Protein AF-A0A6L6YJU2-F1 (afdb_monomer)

Radius of gyration: 18.27 Å; Cα contacts (8 Å, |Δi|>4): 124; chains: 1; bounding box: 40×25×60 Å

Sequence (120 aa):
MQRTSDKKIPISQTRAAVIARTSLYVISAVMMGKALAGLSEGDTAESLGNMGLALIFAGMCFRSSEFAILTYVTDGKKREEALKKLRDAEDQNRPWVGWMVRLGWVLTMFGVGAQLSTLI

Foldseek 3Di:
DPDPDPDPPPLCPDPVLVVLLVVLQVQLVVLQVVLVVCVVVVVNLSSLLSNLSSLLSNLVSVVSSLVSLVPPPPPPVVNVVVNVVVVVVCCVVPVVSVVSNVSSVVSNCSSVVVVVVVVD

Organism: NCBI:txid2565572

Nearest PDB structures (foldseek):
  7kl9-assembly1_E  TM=3.041E-01  e=6.551E-01  Homo sapiens

Mean predicted aligned error: 10.68 Å

Secondary structure (DSSP, 8-state):
----------GGG-HHHHHHHHHHHHHHHHHHHHHHHHHHHT-HHHHHHHHHHHHHHHHHHHTHHHHHHHHH---HHHHHHHHHHHHHHHHHH-HHHHHHHHHHHHHHHHHHHHHHHTT-

Structure (mmCIF, N/CA/C/O backbone):
data_AF-A0A6L6YJU2-F1
#
_entry.id   AF-A0A6L6YJU2-F1
#
loop_
_atom_site.group_PDB
_atom_site.id
_atom_site.type_symbol
_atom_site.label_atom_id
_atom_site.label_alt_id
_atom_site.label_comp_id
_atom_site.label_asym_id
_atom_site.label_entity_id
_atom_site.label_seq_id
_atom_site.pdbx_PDB_ins_code
_atom_site.Cartn_x
_atom_site.Cartn_y
_atom_site.Cartn_z
_atom_site.occupancy
_atom_site.B_iso_or_equiv
_atom_site.auth_seq_id
_atom_site.auth_comp_id
_atom_site.auth_asym_id
_atom_site.auth_atom_id
_atom_site.pdbx_PDB_model_num
ATOM 1 N N . MET A 1 1 ? -9.499 11.576 40.119 1.00 32.59 1 MET A N 1
ATOM 2 C CA . MET A 1 1 ? -10.137 12.275 38.978 1.00 32.59 1 MET A CA 1
ATOM 3 C C . MET A 1 1 ? -10.247 11.319 37.793 1.00 32.59 1 MET A C 1
ATOM 5 O O . MET A 1 1 ? -9.363 11.284 36.949 1.00 32.59 1 MET A O 1
ATOM 9 N N . GLN A 1 2 ? -11.305 10.508 37.737 1.00 38.50 2 GLN A N 1
ATOM 10 C CA . GLN A 1 2 ? -11.646 9.730 36.542 1.00 38.50 2 GLN A CA 1
ATOM 11 C C . GLN A 1 2 ? -12.603 10.585 35.707 1.00 38.50 2 GLN A C 1
ATOM 13 O O . GLN A 1 2 ? -13.752 10.784 36.090 1.00 38.50 2 GLN A O 1
ATOM 18 N N . ARG A 1 3 ? -12.104 11.178 34.615 1.00 34.78 3 ARG A N 1
ATOM 19 C CA . ARG A 1 3 ? -12.938 11.943 33.679 1.00 34.78 3 ARG A CA 1
ATOM 20 C C . ARG A 1 3 ? -13.859 10.980 32.934 1.00 34.78 3 ARG A C 1
ATOM 22 O O . ARG A 1 3 ? -13.476 10.394 31.928 1.00 34.78 3 ARG A O 1
ATOM 29 N N . THR A 1 4 ? -15.093 10.891 33.403 1.00 52.19 4 THR A N 1
ATOM 30 C CA . THR A 1 4 ? -16.259 10.641 32.560 1.00 52.19 4 THR A CA 1
ATOM 31 C C . THR A 1 4 ? -16.361 11.799 31.561 1.00 52.19 4 THR A C 1
ATOM 33 O O . THR A 1 4 ? -16.681 12.925 31.940 1.00 52.19 4 THR A O 1
ATOM 36 N N . SER A 1 5 ? -16.028 11.573 30.290 1.00 39.50 5 SER A N 1
ATOM 37 C CA . SER A 1 5 ? -16.366 12.513 29.217 1.00 39.50 5 SER A CA 1
ATOM 38 C C . SER A 1 5 ? -16.921 11.738 28.037 1.00 39.50 5 SER A C 1
ATOM 40 O O . SER A 1 5 ? -16.203 11.159 27.225 1.00 39.50 5 SER A O 1
ATOM 42 N N . ASP A 1 6 ? -18.245 11.739 28.016 1.00 39.03 6 ASP A N 1
ATOM 43 C CA . ASP A 1 6 ? -19.163 11.282 26.988 1.00 39.03 6 ASP A CA 1
ATOM 44 C C . ASP A 1 6 ? -19.011 12.124 25.704 1.00 39.03 6 ASP A C 1
ATOM 46 O O . ASP A 1 6 ? -19.864 12.918 25.312 1.00 39.03 6 ASP A O 1
ATOM 50 N N . LYS A 1 7 ? -17.855 12.012 25.048 1.00 37.25 7 LYS A N 1
ATOM 51 C CA . LYS A 1 7 ? -17.645 12.500 23.684 1.00 37.25 7 LYS A CA 1
ATOM 52 C C . LYS A 1 7 ? -17.117 11.339 22.860 1.00 37.25 7 LYS A C 1
ATOM 54 O O . LYS A 1 7 ? -15.915 11.093 22.809 1.00 37.25 7 LYS A O 1
ATOM 59 N N . LYS A 1 8 ? -18.033 10.633 22.190 1.00 44.44 8 LYS A N 1
ATOM 60 C CA . LYS A 1 8 ? -17.732 9.764 21.043 1.00 44.44 8 LYS A CA 1
ATOM 61 C C . LYS A 1 8 ? -17.163 10.634 19.920 1.00 44.44 8 LYS A C 1
ATOM 63 O O . LYS A 1 8 ? -17.871 10.996 18.987 1.00 44.44 8 LYS A O 1
ATOM 68 N N . ILE A 1 9 ? -15.903 11.042 20.040 1.00 41.16 9 ILE A N 1
ATOM 69 C CA . ILE A 1 9 ? -15.192 11.671 18.931 1.00 41.16 9 ILE A CA 1
ATOM 70 C C . ILE A 1 9 ? -15.074 10.569 17.877 1.00 41.16 9 ILE A C 1
ATOM 72 O O . ILE A 1 9 ? -14.535 9.505 18.198 1.00 41.16 9 ILE A O 1
ATOM 76 N N . PRO A 1 10 ? -15.624 10.749 16.663 1.00 46.16 10 PRO A N 1
ATOM 77 C CA . PRO A 1 10 ? -15.477 9.754 15.620 1.00 46.16 10 PRO A CA 1
ATOM 78 C C . PRO A 1 10 ? -13.983 9.503 15.437 1.00 46.16 10 PRO A C 1
ATOM 80 O O . PRO A 1 10 ? -13.201 10.419 15.205 1.00 46.16 10 PRO A O 1
ATOM 83 N N . ILE A 1 11 ? -13.597 8.243 15.601 1.00 50.19 11 ILE A N 1
ATOM 84 C CA . ILE A 1 11 ? -12.225 7.728 15.603 1.00 50.19 11 ILE A CA 1
ATOM 85 C C . ILE A 1 11 ? -11.447 8.146 14.324 1.00 50.19 11 ILE A C 1
ATOM 87 O O . ILE A 1 11 ? -10.222 8.251 14.331 1.00 50.19 11 ILE A O 1
ATOM 91 N N . SER A 1 12 ? -12.161 8.507 13.249 1.00 50.00 12 SER A N 1
ATOM 92 C CA . SER A 1 12 ? -11.632 9.131 12.027 1.00 50.00 12 SER A CA 1
ATOM 93 C C . SER A 1 12 ? -11.083 10.560 12.199 1.00 50.00 12 SER A C 1
ATOM 95 O O . SER A 1 12 ? -10.540 11.107 11.242 1.00 50.00 12 SER A O 1
ATOM 97 N N . GLN A 1 13 ? -11.245 11.187 13.369 1.00 50.28 13 GLN A N 1
ATOM 98 C CA . GLN A 1 13 ? -10.801 12.555 13.675 1.00 50.28 13 GLN A CA 1
ATOM 99 C C . GLN A 1 13 ? -9.668 12.628 14.708 1.00 50.28 13 GLN A C 1
ATOM 101 O O . GLN A 1 13 ? -9.248 13.724 15.090 1.00 50.28 13 GLN A O 1
ATOM 106 N N . THR A 1 14 ? -9.118 11.498 15.157 1.00 59.78 14 THR A N 1
ATOM 107 C CA . THR A 1 14 ? -7.919 11.543 15.995 1.00 59.78 14 THR A CA 1
ATOM 108 C C . THR A 1 14 ? -6.745 12.091 15.185 1.00 59.78 14 THR A C 1
ATOM 110 O O . THR A 1 14 ? -6.443 11.573 14.111 1.00 59.78 14 THR A O 1
ATOM 113 N N . ARG A 1 15 ? -6.026 13.090 15.722 1.00 60.44 15 ARG A N 1
ATOM 114 C CA . ARG A 1 15 ? -4.845 13.707 15.081 1.00 60.44 15 ARG A CA 1
ATOM 115 C C . ARG A 1 15 ? -3.861 12.676 14.514 1.00 60.44 15 ARG A C 1
ATOM 117 O O . ARG A 1 15 ? -3.389 12.859 13.404 1.00 60.44 15 ARG A O 1
ATOM 124 N N . ALA A 1 16 ? -3.609 11.577 15.225 1.00 63.69 16 ALA A N 1
ATOM 125 C CA . ALA A 1 16 ? -2.729 10.501 14.767 1.00 63.69 16 ALA A CA 1
ATOM 126 C C . ALA A 1 16 ? -3.248 9.768 13.514 1.00 63.69 16 ALA A C 1
ATOM 128 O O . ALA A 1 16 ? -2.476 9.509 12.597 1.00 63.69 16 ALA A O 1
ATOM 129 N N . ALA A 1 17 ? -4.551 9.479 13.439 1.00 63.56 17 ALA A N 1
ATOM 130 C CA . ALA A 1 17 ? -5.161 8.836 12.275 1.00 63.56 17 ALA A CA 1
ATOM 131 C C . ALA A 1 17 ? -5.194 9.779 11.062 1.00 63.56 17 ALA A C 1
ATOM 133 O O . ALA A 1 17 ? -4.944 9.354 9.936 1.00 63.56 17 ALA A O 1
ATOM 134 N N . VAL A 1 18 ? -5.440 11.071 11.303 1.00 66.75 18 VAL A N 1
ATOM 135 C CA . VAL A 1 18 ? -5.368 12.113 10.269 1.00 66.75 18 VAL A CA 1
ATOM 136 C C . VAL A 1 18 ? -3.937 12.261 9.753 1.00 66.75 18 VAL A C 1
ATOM 138 O O . VAL A 1 18 ? -3.739 12.262 8.545 1.00 66.75 18 VAL A O 1
ATOM 141 N N . ILE A 1 19 ? -2.937 12.317 10.640 1.00 71.38 19 ILE A N 1
ATOM 142 C CA . ILE A 1 19 ? -1.519 12.386 10.257 1.00 71.38 19 ILE A CA 1
ATOM 143 C C . ILE A 1 19 ? -1.126 11.150 9.446 1.00 71.38 19 ILE A C 1
ATOM 145 O O . ILE A 1 19 ? -0.597 11.306 8.354 1.00 71.38 19 ILE A O 1
ATOM 149 N N . ALA A 1 20 ? -1.446 9.940 9.915 1.00 72.12 20 ALA A N 1
ATOM 150 C CA . ALA A 1 20 ? -1.129 8.707 9.196 1.00 72.12 2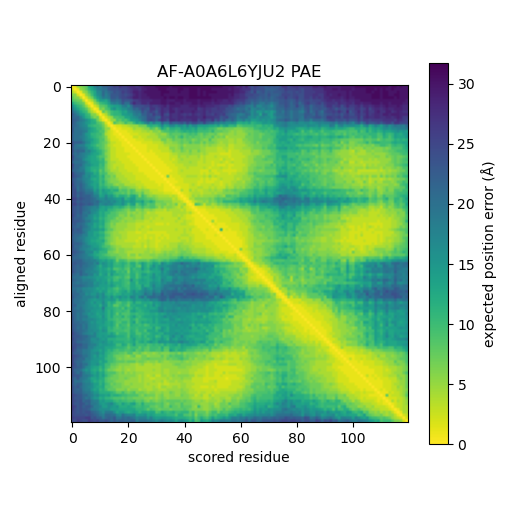0 ALA A CA 1
ATOM 151 C C . ALA A 1 20 ? -1.772 8.672 7.802 1.00 72.12 20 ALA A C 1
ATOM 153 O O . ALA A 1 20 ? -1.106 8.346 6.822 1.00 72.12 20 ALA A O 1
ATOM 154 N N . ARG A 1 21 ? -3.045 9.071 7.690 1.00 74.12 21 ARG A N 1
ATOM 155 C CA . ARG A 1 21 ? -3.750 9.142 6.404 1.00 74.12 21 ARG A CA 1
ATOM 156 C C . ARG A 1 21 ? -3.128 10.174 5.468 1.00 74.12 21 ARG A C 1
ATOM 158 O O . ARG A 1 21 ? -2.924 9.879 4.297 1.00 74.12 21 ARG A O 1
ATOM 165 N N . THR A 1 22 ? -2.799 11.359 5.975 1.00 77.06 22 THR A N 1
ATOM 166 C CA . THR A 1 22 ? -2.146 12.408 5.184 1.00 77.06 22 THR A CA 1
ATOM 167 C C . THR A 1 22 ? -0.757 11.969 4.732 1.00 77.06 22 THR A C 1
ATOM 169 O O . THR A 1 22 ? -0.432 12.133 3.562 1.00 77.06 22 THR A O 1
ATOM 172 N N . SER A 1 23 ? 0.042 11.351 5.604 1.00 79.69 23 SER A N 1
ATOM 173 C CA . SER A 1 23 ? 1.359 10.818 5.244 1.00 79.69 23 SER A CA 1
ATOM 174 C C . SER A 1 23 ? 1.261 9.745 4.163 1.00 79.69 23 SER A C 1
ATOM 176 O O . SER A 1 23 ? 1.965 9.836 3.163 1.00 79.69 23 SER A O 1
ATOM 178 N N . LEU A 1 24 ? 0.355 8.773 4.310 1.00 82.00 24 LEU A N 1
ATOM 179 C CA . LEU A 1 24 ? 0.127 7.735 3.299 1.00 82.00 24 LEU A CA 1
ATOM 180 C C . LEU A 1 24 ? -0.344 8.334 1.964 1.00 82.00 24 LEU A C 1
ATOM 182 O O . LEU A 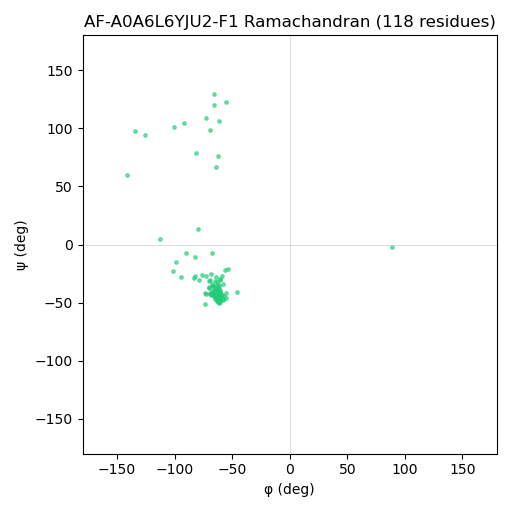1 24 ? 0.077 7.879 0.902 1.00 82.00 24 LEU A O 1
ATOM 186 N N . TYR A 1 25 ? -1.166 9.385 2.006 1.00 81.56 25 TYR A N 1
ATOM 187 C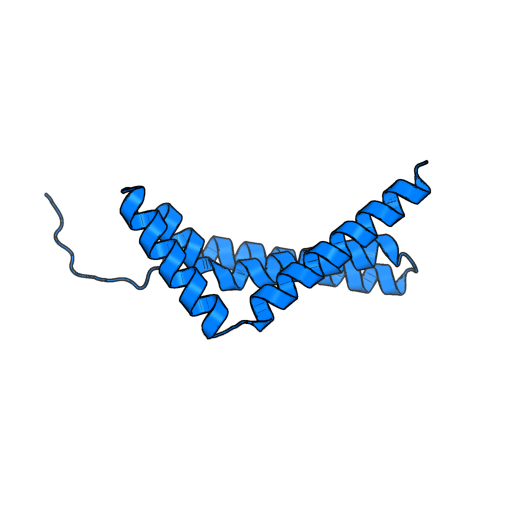 CA . TYR A 1 25 ? -1.649 10.064 0.805 1.00 81.56 25 TYR A CA 1
ATOM 188 C C . TYR A 1 25 ? -0.531 10.831 0.096 1.00 81.56 25 TYR A C 1
ATOM 190 O O . TYR A 1 25 ? -0.398 10.743 -1.122 1.00 81.56 25 TYR A O 1
ATOM 198 N N . VAL A 1 26 ? 0.318 11.531 0.853 1.00 85.88 26 VAL A N 1
ATOM 199 C CA . VAL A 1 26 ? 1.499 12.221 0.316 1.00 85.88 26 VAL A CA 1
ATOM 200 C C . VAL A 1 26 ? 2.476 11.217 -0.294 1.00 85.88 26 VAL A C 1
ATOM 202 O O . VAL A 1 26 ? 2.935 11.428 -1.412 1.00 85.88 26 VAL A O 1
ATOM 205 N N . ILE A 1 27 ? 2.744 10.095 0.382 1.00 85.38 27 ILE A N 1
ATOM 206 C CA . ILE A 1 27 ? 3.610 9.029 -0.146 1.00 85.38 27 ILE A CA 1
ATOM 207 C C . ILE A 1 27 ? 3.030 8.457 -1.444 1.00 85.38 27 ILE A C 1
ATOM 209 O O . ILE A 1 27 ? 3.759 8.302 -2.420 1.00 85.38 27 ILE A O 1
ATOM 213 N N . SER A 1 28 ? 1.720 8.196 -1.487 1.00 86.31 28 SER A N 1
ATOM 214 C CA . SER A 1 28 ? 1.033 7.737 -2.699 1.00 86.31 28 SER A CA 1
ATOM 215 C C . SER A 1 28 ? 1.191 8.730 -3.855 1.00 86.31 28 SER A C 1
ATOM 217 O O . SER A 1 28 ? 1.579 8.334 -4.953 1.00 86.31 28 SER A O 1
ATOM 219 N N . ALA A 1 29 ? 0.980 10.026 -3.604 1.00 85.25 29 ALA A N 1
ATOM 220 C CA . ALA A 1 29 ? 1.129 11.071 -4.615 1.00 85.25 29 ALA A CA 1
ATOM 221 C C . ALA A 1 29 ? 2.572 11.184 -5.136 1.00 85.25 29 ALA A C 1
ATOM 223 O O . ALA A 1 29 ? 2.781 11.313 -6.341 1.00 85.25 29 ALA A O 1
ATOM 224 N N . VAL A 1 30 ? 3.568 11.082 -4.249 1.00 86.69 30 VAL A N 1
ATOM 22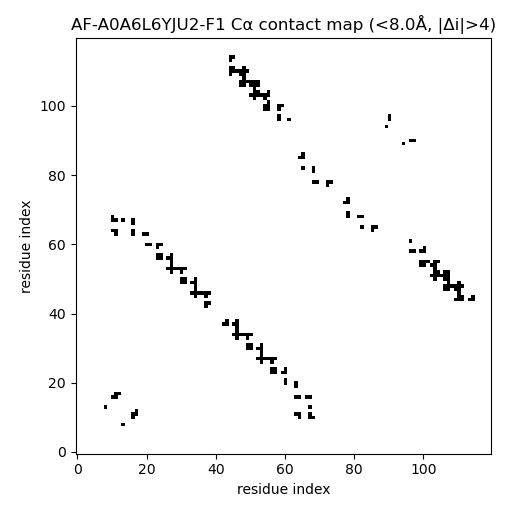5 C CA . VAL A 1 30 ? 4.989 11.080 -4.632 1.00 86.69 30 VAL A CA 1
ATOM 226 C C . VAL A 1 30 ? 5.316 9.867 -5.500 1.00 86.69 30 VAL A C 1
ATOM 228 O O . VAL A 1 30 ? 5.918 10.028 -6.558 1.00 86.69 30 VAL A O 1
ATOM 231 N N . MET A 1 31 ? 4.890 8.667 -5.098 1.00 88.06 31 MET A N 1
ATOM 232 C CA . MET A 1 31 ? 5.123 7.442 -5.873 1.00 88.06 31 MET A CA 1
ATOM 233 C C . MET A 1 31 ? 4.440 7.495 -7.241 1.00 88.06 31 MET A C 1
ATOM 235 O O . MET A 1 31 ? 5.035 7.095 -8.237 1.00 88.06 31 MET A O 1
ATOM 239 N N . MET A 1 32 ? 3.238 8.071 -7.319 1.00 88.50 32 MET A N 1
ATOM 240 C CA . MET A 1 32 ? 2.556 8.298 -8.593 1.00 88.50 32 MET A CA 1
ATOM 241 C C . MET A 1 32 ? 3.329 9.282 -9.481 1.00 88.50 32 MET A C 1
ATOM 243 O O . MET A 1 32 ? 3.472 9.050 -10.677 1.00 88.50 32 MET A O 1
ATOM 247 N N . GLY A 1 33 ? 3.882 10.352 -8.902 1.00 84.50 33 GLY A N 1
ATOM 248 C CA . GLY A 1 33 ? 4.748 11.290 -9.619 1.00 84.50 33 GLY A CA 1
ATOM 249 C C . GLY A 1 33 ? 6.014 10.623 -10.161 1.00 84.50 33 GLY A C 1
ATOM 250 O O . GLY A 1 33 ? 6.337 10.792 -11.335 1.00 84.50 33 GLY A O 1
ATOM 251 N N . LYS A 1 34 ? 6.688 9.802 -9.341 1.00 86.38 34 LYS A N 1
ATOM 252 C CA . LYS A 1 34 ? 7.859 9.017 -9.771 1.00 86.38 34 LYS A CA 1
ATOM 253 C C . LYS A 1 34 ? 7.510 8.024 -10.874 1.00 86.38 34 LYS A C 1
ATOM 255 O O . LYS A 1 34 ? 8.279 7.862 -11.813 1.00 86.38 34 LYS A O 1
ATOM 260 N N . ALA A 1 35 ? 6.349 7.383 -10.783 1.00 87.06 35 ALA A N 1
ATOM 261 C CA . ALA A 1 35 ? 5.879 6.492 -11.827 1.00 87.06 35 ALA A CA 1
ATOM 262 C C . ALA A 1 35 ? 5.672 7.225 -13.156 1.00 87.06 35 ALA A C 1
ATOM 264 O O . ALA A 1 35 ? 6.184 6.797 -14.187 1.00 87.06 35 ALA A O 1
ATOM 265 N N . LEU A 1 36 ? 4.965 8.354 -13.144 1.00 84.81 36 LEU A N 1
ATOM 266 C CA . LEU A 1 36 ? 4.716 9.132 -14.358 1.00 84.81 36 LEU A CA 1
ATOM 267 C C . LEU A 1 36 ? 6.014 9.662 -14.983 1.00 84.81 36 LEU A C 1
ATOM 269 O O . LEU A 1 36 ? 6.151 9.619 -16.204 1.00 84.81 36 LEU A O 1
ATOM 273 N N . ALA A 1 37 ? 6.976 10.095 -14.162 1.00 84.06 37 ALA A N 1
ATOM 274 C CA . ALA A 1 37 ? 8.306 10.482 -14.631 1.00 84.06 37 ALA A CA 1
ATOM 275 C C . ALA A 1 37 ? 9.046 9.300 -15.283 1.00 84.06 37 ALA A C 1
ATOM 277 O O . ALA A 1 37 ? 9.496 9.417 -16.419 1.00 84.06 37 ALA A O 1
ATOM 278 N N . GLY A 1 38 ? 9.063 8.132 -14.631 1.00 80.19 38 GLY A N 1
ATOM 279 C CA . GLY A 1 38 ? 9.699 6.925 -15.170 1.00 80.19 38 GLY A CA 1
ATOM 280 C C . GLY A 1 38 ? 9.086 6.440 -16.490 1.00 80.19 38 GLY A C 1
ATOM 281 O O . GLY A 1 38 ? 9.818 6.006 -17.375 1.00 80.19 38 GLY A O 1
ATOM 282 N N . LEU A 1 39 ? 7.764 6.591 -16.690 1.00 79.31 39 LEU A N 1
ATOM 283 C CA . LEU A 1 39 ? 7.138 6.306 -17.996 1.00 79.31 39 LEU A CA 1
ATOM 284 C C . LEU A 1 39 ? 7.656 7.239 -19.092 1.00 79.31 39 LEU A C 1
ATOM 286 O O . LEU A 1 39 ? 7.813 6.810 -20.232 1.00 79.31 39 LEU A O 1
ATOM 290 N N . SER A 1 40 ? 7.899 8.508 -18.760 1.00 79.62 40 SER A N 1
ATOM 291 C CA . SER A 1 40 ? 8.417 9.493 -19.712 1.00 79.62 40 SER A CA 1
ATOM 292 C C . SER A 1 40 ? 9.894 9.269 -20.046 1.00 79.62 40 SER A C 1
ATOM 294 O O . SER A 1 40 ? 10.330 9.659 -21.126 1.00 79.62 40 SER A O 1
ATOM 296 N N . GLU A 1 41 ? 10.657 8.667 -19.134 1.00 82.62 41 GLU A N 1
ATOM 297 C CA . GLU A 1 41 ? 12.090 8.378 -19.288 1.00 82.62 41 GLU A CA 1
ATOM 298 C C . GLU A 1 41 ? 12.358 7.001 -19.926 1.00 82.62 41 GLU A C 1
ATOM 300 O O . GLU A 1 41 ? 13.492 6.690 -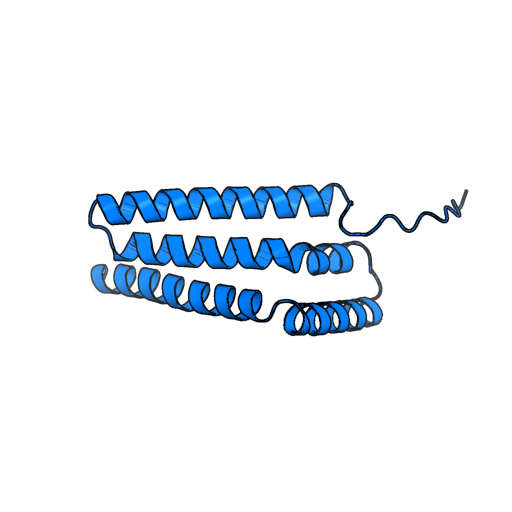20.280 1.00 82.62 41 GLU A O 1
ATOM 305 N N . GLY A 1 42 ? 11.314 6.187 -20.123 1.00 77.75 42 GLY A N 1
ATOM 306 C CA . GLY A 1 42 ? 11.401 4.850 -20.719 1.00 77.75 42 GLY A CA 1
ATOM 307 C C . GLY A 1 42 ? 11.661 3.721 -19.714 1.00 77.75 42 GLY A C 1
ATOM 308 O O . GLY A 1 42 ? 11.636 2.550 -20.103 1.00 77.75 42 GLY A O 1
ATOM 309 N N . ASP A 1 43 ? 11.827 4.030 -18.423 1.00 81.06 43 ASP A N 1
ATOM 310 C CA . ASP A 1 43 ? 11.947 3.030 -17.357 1.00 81.06 43 ASP A CA 1
ATOM 311 C C . ASP A 1 43 ? 10.565 2.520 -16.931 1.00 81.06 43 ASP A C 1
ATOM 313 O O . ASP A 1 43 ? 9.951 2.915 -15.932 1.00 81.06 43 ASP A O 1
ATOM 317 N N . THR A 1 44 ? 10.053 1.615 -17.759 1.00 80.94 44 THR A N 1
ATOM 318 C CA . THR A 1 44 ? 8.707 1.061 -17.601 1.00 80.94 44 THR A CA 1
ATOM 319 C C . THR A 1 44 ? 8.621 0.149 -16.369 1.00 80.94 44 THR A C 1
ATOM 321 O O . THR A 1 44 ? 7.571 0.071 -15.735 1.00 80.94 44 THR A O 1
ATOM 324 N N . ALA A 1 45 ? 9.720 -0.516 -15.996 1.00 79.88 45 ALA A N 1
ATOM 325 C CA . ALA A 1 45 ? 9.767 -1.460 -14.882 1.00 79.88 45 ALA A CA 1
ATOM 326 C C . ALA A 1 45 ? 9.721 -0.747 -13.524 1.00 79.88 45 ALA A C 1
ATOM 328 O O . ALA A 1 45 ? 8.859 -1.062 -12.695 1.00 79.88 45 ALA A O 1
ATOM 329 N N . GLU A 1 46 ? 10.589 0.248 -13.309 1.00 81.56 46 GLU A N 1
ATOM 330 C CA . GLU A 1 46 ? 10.565 1.046 -12.080 1.00 81.56 46 GLU A CA 1
ATOM 331 C C . GLU A 1 46 ? 9.255 1.840 -11.978 1.00 81.56 46 GLU A C 1
ATOM 333 O O . GLU A 1 46 ? 8.650 1.941 -10.905 1.00 81.56 46 GLU A O 1
ATOM 338 N N . SER A 1 47 ? 8.761 2.348 -13.107 1.00 85.88 47 SER A N 1
ATOM 339 C CA . SER A 1 47 ? 7.501 3.077 -13.151 1.00 85.88 47 SER A CA 1
ATOM 340 C C . SER A 1 47 ? 6.290 2.229 -12.749 1.00 85.88 47 SER A C 1
ATOM 342 O O . SER A 1 47 ? 5.499 2.652 -11.901 1.00 85.88 47 SER A O 1
ATOM 344 N N . LEU A 1 48 ? 6.156 1.017 -13.301 1.00 84.88 48 LEU A N 1
ATOM 345 C CA . LEU A 1 48 ? 5.084 0.085 -12.937 1.00 84.88 48 LEU A CA 1
ATOM 346 C C . LEU A 1 48 ? 5.160 -0.288 -11.451 1.00 84.88 48 LEU A C 1
ATOM 348 O O . LEU A 1 48 ? 4.130 -0.319 -10.775 1.00 84.88 48 LEU A O 1
ATOM 352 N N . GLY A 1 49 ? 6.371 -0.482 -10.920 1.00 85.38 49 GLY A N 1
ATOM 353 C CA . GLY A 1 49 ? 6.587 -0.710 -9.491 1.00 85.38 49 GLY A CA 1
ATOM 354 C C . GLY A 1 49 ? 6.114 0.463 -8.625 1.00 85.38 49 GLY A C 1
ATOM 355 O O . GLY A 1 49 ? 5.371 0.275 -7.659 1.00 85.38 49 GLY A O 1
ATOM 356 N N . ASN A 1 50 ? 6.472 1.688 -9.013 1.00 86.81 50 ASN A N 1
ATOM 357 C CA . ASN A 1 50 ? 6.064 2.913 -8.325 1.00 86.81 50 ASN A CA 1
ATOM 358 C C . ASN A 1 50 ? 4.546 3.174 -8.438 1.00 86.81 50 ASN A C 1
ATOM 360 O O . ASN A 1 50 ? 3.933 3.601 -7.456 1.00 86.81 50 ASN A O 1
ATOM 364 N N . MET A 1 51 ? 3.902 2.849 -9.571 1.00 86.69 51 MET A N 1
ATOM 365 C CA . MET A 1 51 ? 2.433 2.879 -9.695 1.00 86.69 51 MET A CA 1
ATOM 366 C C . MET A 1 51 ? 1.782 1.876 -8.747 1.00 86.69 51 MET A C 1
ATOM 368 O O . MET A 1 51 ? 0.804 2.202 -8.071 1.00 86.69 51 MET A O 1
ATOM 372 N N . GLY A 1 52 ? 2.331 0.663 -8.676 1.00 86.88 52 GLY A N 1
ATOM 373 C CA . GLY A 1 52 ? 1.846 -0.378 -7.780 1.00 86.88 52 GLY A CA 1
ATOM 374 C C . GLY A 1 52 ? 1.864 0.066 -6.320 1.00 86.88 52 GLY A C 1
ATOM 375 O O . GLY A 1 52 ? 0.848 -0.010 -5.621 1.00 86.88 52 GLY A O 1
ATOM 376 N N . LEU A 1 53 ? 2.985 0.643 -5.885 1.00 87.56 53 LEU A N 1
ATOM 377 C CA . LEU A 1 53 ? 3.137 1.225 -4.553 1.00 87.56 53 LEU A CA 1
ATOM 378 C C . LEU A 1 53 ? 2.155 2.377 -4.313 1.00 87.56 53 LEU A C 1
ATOM 380 O O . LEU A 1 53 ? 1.506 2.411 -3.265 1.00 87.56 53 LEU A O 1
ATOM 384 N N . ALA A 1 54 ? 1.981 3.283 -5.279 1.00 86.75 54 ALA A N 1
ATOM 385 C CA . ALA A 1 54 ? 1.033 4.390 -5.166 1.00 86.75 54 ALA A CA 1
ATOM 386 C C . ALA A 1 54 ? -0.402 3.897 -4.911 1.00 86.75 54 ALA A C 1
ATOM 388 O O . ALA A 1 54 ? -1.076 4.417 -4.016 1.00 86.75 54 ALA A O 1
ATOM 389 N N . LEU A 1 55 ? -0.843 2.861 -5.632 1.00 85.75 55 LEU A N 1
ATOM 390 C CA . LEU A 1 55 ? -2.171 2.254 -5.482 1.00 85.75 55 LEU A CA 1
ATOM 391 C C . LEU A 1 55 ? -2.341 1.543 -4.134 1.00 85.75 55 LEU A C 1
ATOM 393 O O . LEU A 1 55 ? -3.393 1.665 -3.501 1.00 85.75 55 LEU A O 1
ATOM 397 N N . ILE A 1 56 ? -1.305 0.844 -3.657 1.00 86.50 56 ILE A N 1
ATOM 398 C CA . ILE A 1 56 ? -1.307 0.208 -2.331 1.00 86.50 56 ILE A CA 1
ATOM 399 C C . ILE A 1 56 ? -1.465 1.271 -1.237 1.00 86.50 56 ILE A C 1
ATOM 401 O O . ILE A 1 56 ? -2.349 1.148 -0.386 1.00 86.50 56 ILE A O 1
ATOM 405 N N . PHE A 1 57 ? -0.657 2.336 -1.273 1.00 83.94 57 PHE A N 1
ATOM 406 C CA . PHE A 1 57 ? -0.718 3.412 -0.280 1.00 83.94 57 PHE A CA 1
ATOM 407 C C . PHE A 1 57 ? -2.047 4.174 -0.331 1.00 83.94 57 PHE A C 1
ATOM 409 O O . PHE A 1 57 ? -2.628 4.457 0.718 1.00 83.94 57 PHE A O 1
ATOM 416 N N . ALA A 1 58 ? -2.591 4.422 -1.527 1.00 83.19 58 ALA A N 1
ATOM 417 C CA . ALA A 1 58 ? -3.923 5.003 -1.691 1.00 83.19 58 ALA A CA 1
ATOM 418 C C . ALA A 1 58 ? -5.013 4.107 -1.083 1.00 83.19 58 ALA A C 1
ATOM 420 O O . ALA A 1 58 ? -5.904 4.599 -0.393 1.00 83.19 58 ALA A O 1
ATOM 421 N N . GLY A 1 59 ? -4.934 2.789 -1.276 1.00 80.12 59 GLY A N 1
ATOM 422 C CA . GLY A 1 59 ? -5.873 1.845 -0.671 1.00 80.12 59 GLY A CA 1
ATOM 423 C C . GLY A 1 59 ? -5.768 1.797 0.854 1.00 80.12 59 GLY A C 1
ATOM 424 O O . GLY A 1 59 ? -6.784 1.797 1.549 1.00 80.12 59 GLY A O 1
ATOM 425 N N . MET A 1 60 ? -4.549 1.856 1.399 1.00 77.50 60 MET A N 1
ATOM 426 C CA . MET A 1 60 ? -4.331 1.943 2.847 1.00 77.50 60 MET A CA 1
ATOM 427 C C . MET A 1 60 ? -4.865 3.252 3.453 1.00 77.50 60 MET A C 1
ATOM 429 O O . MET A 1 60 ? -5.358 3.236 4.581 1.00 77.50 60 MET A O 1
ATOM 433 N N . CYS A 1 61 ? -4.860 4.368 2.710 1.00 75.31 61 CYS A N 1
ATOM 434 C CA . CYS A 1 61 ? -5.507 5.617 3.140 1.00 75.31 61 CYS A CA 1
ATOM 435 C C . CYS A 1 61 ? -7.013 5.471 3.366 1.00 75.31 61 CYS A C 1
ATOM 437 O O . CYS A 1 61 ? -7.576 6.200 4.187 1.00 75.31 61 CYS A O 1
ATOM 439 N N . PHE A 1 62 ? -7.684 4.585 2.627 1.00 67.44 62 PHE A N 1
ATOM 440 C CA . PHE A 1 62 ? -9.113 4.324 2.810 1.00 67.44 62 PHE A CA 1
ATOM 441 C C . PHE A 1 62 ? -9.380 3.411 4.015 1.00 67.44 62 PHE A C 1
ATOM 443 O O . PHE A 1 62 ? -10.353 3.651 4.732 1.00 67.44 62 PHE A O 1
ATOM 450 N N . ARG A 1 63 ? -8.434 2.516 4.332 1.00 67.44 63 ARG A N 1
ATOM 451 C CA . ARG A 1 63 ? -8.421 1.668 5.539 1.00 67.44 63 ARG A CA 1
ATOM 452 C C . ARG A 1 63 ? -7.933 2.370 6.813 1.00 67.44 63 ARG A C 1
ATOM 454 O O . ARG A 1 63 ? -7.696 1.718 7.829 1.00 67.44 63 ARG A O 1
ATOM 461 N N . SER A 1 64 ? -7.817 3.702 6.832 1.00 63.19 64 SER A N 1
ATOM 462 C CA . SER A 1 64 ? -7.356 4.468 8.011 1.00 63.19 64 SER A CA 1
ATOM 463 C C . SER A 1 64 ? -8.190 4.223 9.281 1.00 63.19 64 SER A C 1
ATOM 465 O O . SER A 1 64 ? -7.719 4.431 10.398 1.00 63.19 64 SER A O 1
ATOM 467 N N . SER A 1 65 ? -9.433 3.766 9.113 1.00 60.75 65 SER A N 1
ATOM 468 C CA . SER A 1 65 ? -10.339 3.361 10.191 1.00 60.75 65 SER A CA 1
ATOM 469 C C . SER A 1 65 ? -9.803 2.160 10.987 1.00 60.75 65 SER A C 1
ATOM 471 O O . SER A 1 65 ? -10.004 2.096 12.199 1.00 60.75 65 SER A O 1
ATOM 473 N N . GLU A 1 66 ? -9.064 1.247 10.341 1.00 64.12 66 GLU A N 1
ATOM 474 C CA . GLU A 1 66 ? -8.433 0.093 10.995 1.00 64.12 66 GLU A CA 1
ATOM 475 C C . GLU A 1 66 ? -7.334 0.544 11.97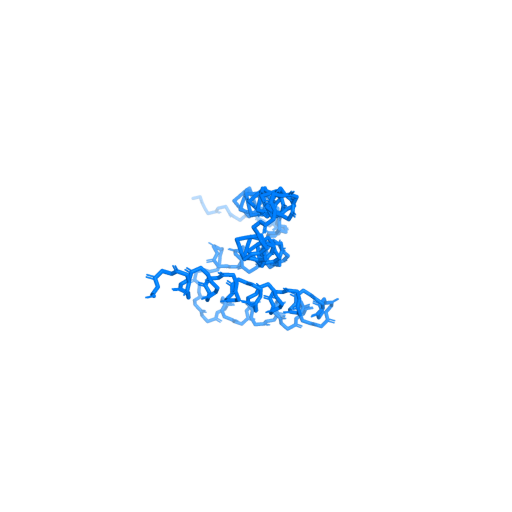2 1.00 64.12 66 GLU A C 1
ATOM 477 O O . GLU A 1 66 ? -7.312 0.108 13.122 1.00 64.12 66 GLU A O 1
ATOM 482 N N . PHE A 1 67 ? -6.481 1.496 11.574 1.00 59.81 67 PHE A N 1
ATOM 483 C CA . PHE A 1 67 ? -5.429 2.068 12.436 1.00 59.81 67 PHE A CA 1
ATOM 484 C C . PHE A 1 67 ? -5.971 2.690 13.718 1.00 59.81 67 PHE A C 1
ATOM 486 O O . PHE A 1 67 ? -5.351 2.660 14.784 1.00 59.81 67 PHE A O 1
ATOM 493 N N . ALA A 1 68 ? -7.152 3.265 13.609 1.00 60.53 68 ALA A N 1
ATOM 494 C CA . ALA A 1 68 ? -7.760 3.999 14.684 1.00 60.53 68 ALA A CA 1
ATOM 495 C C . ALA A 1 68 ? -8.475 3.045 15.676 1.00 60.53 68 ALA A C 1
ATOM 497 O O . ALA A 1 68 ? -8.467 3.294 16.877 1.00 60.53 68 ALA A O 1
ATOM 498 N N . ILE A 1 69 ? -8.940 1.868 15.233 1.00 61.72 69 ILE A N 1
ATOM 499 C CA . ILE A 1 69 ? -9.293 0.758 16.142 1.00 61.72 69 ILE A CA 1
ATOM 500 C C . ILE A 1 69 ? -8.044 0.159 16.793 1.00 61.72 69 ILE A C 1
ATOM 502 O O . ILE A 1 69 ? -8.041 -0.111 17.996 1.00 61.72 69 ILE A O 1
ATOM 506 N N . LEU A 1 70 ? -6.967 -0.021 16.019 1.00 62.59 70 LEU A N 1
ATOM 507 C CA . LEU A 1 70 ? -5.728 -0.628 16.501 1.00 62.59 70 LEU A CA 1
ATOM 508 C C . LEU A 1 70 ? -5.081 0.161 17.650 1.00 62.59 70 LEU A C 1
ATOM 510 O O . LEU A 1 70 ? -4.403 -0.451 18.472 1.00 62.59 70 LEU A O 1
ATOM 514 N N . THR A 1 71 ? -5.269 1.480 17.697 1.00 62.31 71 THR A N 1
ATOM 515 C CA . THR A 1 71 ? -4.650 2.385 18.680 1.00 62.31 71 THR A CA 1
ATOM 516 C C . THR A 1 71 ? -5.522 2.660 19.905 1.00 62.31 71 THR A C 1
ATOM 518 O O . THR A 1 71 ? -4.980 2.918 20.976 1.00 62.31 71 THR A O 1
ATOM 521 N N . TYR A 1 72 ? -6.850 2.591 19.775 1.00 57.72 72 TYR A N 1
ATOM 522 C CA . TYR A 1 72 ? -7.780 2.927 20.862 1.00 57.72 72 TYR A CA 1
ATOM 523 C C . TYR A 1 72 ? -8.365 1.723 21.600 1.00 57.72 72 TYR A C 1
ATOM 525 O O . TYR A 1 72 ? -8.805 1.872 22.740 1.00 57.72 72 TYR A O 1
ATOM 533 N N . VAL A 1 73 ? -8.400 0.542 20.977 1.00 62.91 73 VAL A N 1
ATOM 534 C CA . VAL A 1 73 ? -8.955 -0.665 21.600 1.00 62.91 73 VAL A CA 1
ATOM 535 C C . VAL A 1 73 ? -7.820 -1.535 22.131 1.00 62.91 73 VAL A C 1
ATOM 537 O O . VAL A 1 73 ? -7.165 -2.252 21.376 1.00 62.91 73 VAL A O 1
ATOM 540 N N . THR A 1 74 ? -7.598 -1.469 23.444 1.00 62.06 74 THR A N 1
ATOM 541 C CA . THR A 1 74 ? -6.564 -2.243 24.156 1.00 62.06 74 THR A CA 1
ATOM 542 C C . THR A 1 74 ? -6.964 -3.711 24.362 1.00 62.06 74 THR A C 1
ATOM 544 O O . THR A 1 74 ? -6.100 -4.581 24.436 1.00 62.06 74 THR A O 1
ATOM 547 N N . ASP A 1 75 ? -8.272 -4.003 24.415 1.00 71.19 75 ASP A N 1
ATOM 548 C CA . ASP A 1 75 ? -8.825 -5.362 24.515 1.00 71.19 75 ASP A CA 1
ATOM 549 C C . ASP A 1 75 ? -8.672 -6.115 23.180 1.00 71.19 75 ASP A C 1
ATOM 551 O O . ASP A 1 75 ? -9.396 -5.843 22.219 1.00 71.19 75 ASP A O 1
ATOM 555 N N . GLY A 1 76 ? -7.782 -7.111 23.127 1.00 67.50 76 GLY A N 1
ATOM 556 C CA . GLY A 1 76 ? -7.460 -7.852 21.896 1.00 67.50 76 GLY A CA 1
ATOM 557 C C . GLY A 1 76 ? -8.671 -8.482 21.193 1.00 67.50 76 GLY A C 1
ATOM 558 O O . GLY A 1 76 ? -8.811 -8.349 19.980 1.00 67.50 76 GLY A O 1
ATOM 559 N N . LYS A 1 77 ? -9.605 -9.081 21.946 1.00 73.38 77 LYS A N 1
ATOM 560 C CA . LYS A 1 77 ? -10.807 -9.718 21.369 1.00 73.38 77 LYS A CA 1
ATOM 561 C C . LYS A 1 77 ? -11.789 -8.709 20.763 1.00 73.38 77 LYS A C 1
ATOM 563 O O . LYS A 1 77 ? -12.289 -8.912 19.662 1.00 73.38 77 LYS A O 1
ATOM 568 N N . LYS A 1 78 ? -12.035 -7.589 21.452 1.00 72.75 78 LYS A N 1
ATOM 569 C CA . LYS A 1 78 ? -12.930 -6.526 20.954 1.00 72.75 78 LYS A CA 1
ATOM 570 C C . LYS A 1 78 ? -12.313 -5.776 19.775 1.00 72.75 78 LYS A C 1
ATOM 572 O O . LYS A 1 78 ? -13.035 -5.323 18.892 1.00 72.75 78 LYS A O 1
ATOM 577 N N . ARG A 1 79 ? -10.982 -5.665 19.749 1.00 70.00 79 ARG A N 1
ATOM 578 C CA . ARG A 1 79 ? -10.211 -5.093 18.641 1.00 70.00 79 ARG A CA 1
ATOM 579 C C . ARG A 1 79 ? -10.391 -5.919 17.372 1.00 70.00 79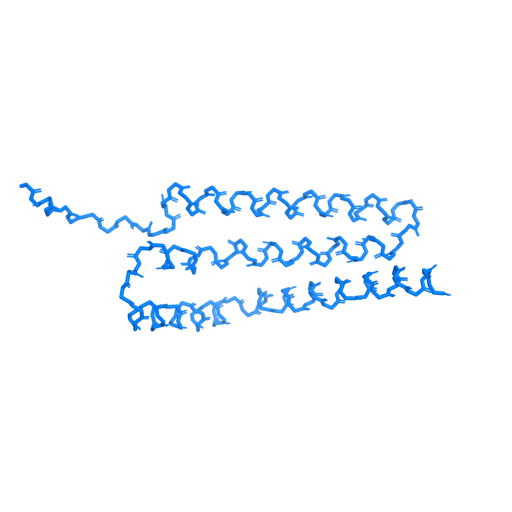 ARG A C 1
ATOM 581 O O . ARG A 1 79 ? -10.710 -5.347 16.337 1.00 70.00 79 ARG A O 1
ATOM 588 N N . GLU A 1 80 ? -10.251 -7.242 17.454 1.00 73.62 80 GLU A N 1
ATOM 589 C CA . GLU A 1 80 ? -10.447 -8.130 16.301 1.00 73.62 80 GLU A CA 1
ATOM 590 C C . GLU A 1 80 ? -11.884 -8.114 15.775 1.00 73.62 80 GLU A C 1
ATOM 592 O O . GLU A 1 80 ? -12.081 -7.986 14.569 1.00 73.62 80 GLU A O 1
ATOM 597 N N . GLU A 1 81 ? -12.894 -8.170 16.648 1.00 78.62 81 GLU A N 1
ATOM 598 C CA . GLU A 1 81 ? -14.295 -8.084 16.208 1.00 78.62 81 GLU A CA 1
ATOM 599 C C . GLU A 1 81 ? -14.615 -6.748 15.532 1.00 78.62 81 GLU A C 1
ATOM 601 O O . GLU A 1 81 ? -15.308 -6.711 14.512 1.00 78.62 81 GLU A O 1
ATOM 606 N N . ALA A 1 82 ? -14.112 -5.644 16.087 1.00 72.75 82 ALA A N 1
ATOM 607 C CA . ALA A 1 82 ? -14.352 -4.320 15.536 1.00 72.75 82 ALA A CA 1
ATOM 608 C C . ALA A 1 82 ? -13.603 -4.116 14.206 1.00 72.75 82 ALA A C 1
ATOM 610 O O . ALA A 1 82 ? -14.163 -3.532 13.278 1.00 72.75 82 ALA A O 1
ATOM 611 N N . LEU A 1 83 ? -12.389 -4.663 14.071 1.00 72.06 83 LEU A N 1
ATOM 612 C CA . LEU A 1 83 ? -11.661 -4.704 12.799 1.00 72.06 83 LEU A CA 1
ATOM 613 C C . LEU A 1 83 ? -12.397 -5.532 11.750 1.00 72.06 83 LEU A C 1
ATOM 615 O O . LEU A 1 83 ? -12.531 -5.085 10.616 1.00 72.06 83 LEU A O 1
ATOM 619 N N . LYS A 1 84 ? -12.898 -6.713 12.121 1.00 77.94 84 LYS A N 1
ATOM 620 C CA . LYS A 1 84 ? -13.594 -7.603 11.188 1.00 77.94 84 LYS A CA 1
ATOM 621 C C . LYS A 1 84 ? -14.870 -6.954 10.655 1.00 77.94 84 LYS A C 1
ATOM 623 O O . LYS A 1 84 ? -15.052 -6.888 9.448 1.00 77.94 84 LYS A O 1
ATOM 628 N N . LYS A 1 85 ? -15.672 -6.345 11.536 1.00 77.25 85 LYS A N 1
ATOM 629 C CA . LYS A 1 85 ? -16.865 -5.578 11.140 1.00 77.25 85 LYS A CA 1
ATOM 630 C C . LYS A 1 85 ? -16.541 -4.389 10.237 1.00 77.25 85 LYS A C 1
ATOM 632 O O . LYS A 1 85 ? -17.287 -4.133 9.298 1.00 77.25 85 LYS A O 1
ATOM 637 N N . LEU A 1 86 ? -15.458 -3.656 10.513 1.00 72.06 86 LEU A N 1
ATOM 638 C CA . LEU A 1 86 ? -15.032 -2.566 9.633 1.00 72.06 86 LEU A CA 1
ATOM 639 C C . LEU A 1 86 ? -14.605 -3.078 8.262 1.00 72.06 86 LEU A C 1
ATOM 641 O O . LEU A 1 86 ? -14.991 -2.486 7.260 1.00 72.06 86 LEU A O 1
ATOM 645 N N . ARG A 1 87 ? -13.832 -4.164 8.220 1.00 72.12 87 ARG A N 1
ATOM 646 C CA . ARG A 1 87 ? -13.339 -4.750 6.975 1.00 72.12 87 ARG A CA 1
ATOM 647 C C . ARG A 1 87 ? -14.480 -5.301 6.124 1.00 72.12 87 ARG A C 1
ATOM 649 O O . ARG A 1 87 ? -14.522 -5.007 4.937 1.00 72.12 87 ARG A O 1
ATOM 656 N N . ASP A 1 88 ? -15.440 -5.984 6.743 1.00 76.88 88 ASP A N 1
ATOM 657 C CA . ASP A 1 88 ? -16.643 -6.475 6.065 1.00 76.88 88 ASP A CA 1
ATOM 658 C C . ASP A 1 88 ? -17.484 -5.307 5.519 1.00 76.88 88 ASP A C 1
ATOM 660 O O . ASP A 1 88 ? -17.910 -5.333 4.368 1.00 76.88 88 ASP A O 1
ATOM 664 N N . ALA A 1 89 ? -17.670 -4.237 6.302 1.00 76.25 89 ALA A N 1
ATOM 665 C CA . ALA A 1 89 ? -18.399 -3.047 5.857 1.00 76.25 89 ALA A CA 1
ATOM 666 C C . ALA A 1 89 ? -17.667 -2.269 4.747 1.00 76.25 89 ALA A C 1
ATOM 668 O O . ALA A 1 89 ? -18.310 -1.667 3.883 1.00 76.25 89 ALA A O 1
ATOM 669 N N . GLU A 1 90 ? -16.333 -2.250 4.767 1.00 70.94 90 GLU A N 1
ATOM 670 C CA . GLU A 1 90 ? -15.514 -1.609 3.738 1.00 70.94 90 GLU A CA 1
ATOM 671 C C . GLU A 1 90 ? -15.517 -2.412 2.435 1.00 70.94 90 GLU A C 1
ATOM 673 O O . GLU A 1 90 ? -15.710 -1.816 1.377 1.00 70.94 90 GLU A O 1
ATOM 678 N N . ASP A 1 91 ? -15.411 -3.741 2.499 1.00 71.06 91 ASP A N 1
ATOM 679 C CA . ASP A 1 91 ? -15.533 -4.612 1.324 1.00 71.06 91 ASP A CA 1
ATOM 680 C C . ASP A 1 91 ? -16.937 -4.521 0.703 1.00 71.06 91 ASP A C 1
ATOM 682 O O . ASP A 1 91 ? -17.071 -4.535 -0.522 1.00 71.06 91 ASP A O 1
ATOM 686 N N . GLN A 1 92 ? -17.983 -4.345 1.519 1.00 77.19 92 GLN A N 1
ATOM 687 C CA . GLN A 1 92 ? -19.357 -4.197 1.033 1.00 77.19 92 GLN A CA 1
ATOM 688 C C . GLN A 1 92 ? -19.618 -2.826 0.387 1.00 77.19 92 GLN A C 1
ATOM 690 O O . GLN A 1 92 ? -20.259 -2.750 -0.660 1.00 77.19 92 GLN A O 1
ATOM 695 N N . ASN A 1 93 ? -19.116 -1.736 0.980 1.00 77.94 93 ASN A N 1
ATOM 696 C CA . ASN A 1 93 ? -19.320 -0.381 0.448 1.00 77.94 93 ASN A CA 1
ATOM 697 C C . ASN A 1 93 ? -18.332 -0.002 -0.662 1.00 77.94 93 ASN A C 1
ATOM 699 O O . ASN A 1 93 ? -18.630 0.867 -1.484 1.00 77.94 93 ASN A O 1
ATOM 703 N N . ARG A 1 94 ? -17.118 -0.559 -0.649 1.00 76.00 94 ARG A N 1
ATOM 704 C CA . ARG A 1 94 ? -16.006 -0.156 -1.524 1.00 76.00 94 ARG A CA 1
ATOM 705 C C . ARG A 1 94 ? -15.193 -1.367 -2.000 1.00 76.00 94 ARG A C 1
ATOM 707 O O . ARG A 1 94 ? -13.974 -1.391 -1.815 1.00 76.00 94 ARG A O 1
ATOM 714 N N . PRO A 1 95 ? -15.812 -2.327 -2.710 1.00 78.12 95 PRO A N 1
ATOM 715 C CA . PRO A 1 95 ? -15.105 -3.507 -3.224 1.00 78.12 95 PRO A CA 1
ATOM 716 C C . PRO A 1 95 ? -13.944 -3.136 -4.165 1.00 78.12 95 PRO A C 1
ATOM 718 O O . PRO A 1 95 ? -12.938 -3.844 -4.257 1.00 78.12 95 PRO A O 1
ATOM 721 N N . TRP A 1 96 ? -14.044 -1.978 -4.826 1.00 78.94 96 TRP A N 1
ATOM 722 C CA . TRP A 1 96 ? -13.008 -1.439 -5.703 1.00 78.94 96 TRP A CA 1
ATOM 723 C C . TRP A 1 96 ? -11.700 -1.102 -4.969 1.00 78.94 96 TRP A C 1
ATOM 725 O O . TRP A 1 96 ? -10.641 -1.202 -5.581 1.00 78.94 96 TRP A O 1
ATOM 735 N N . VAL A 1 97 ? -11.730 -0.763 -3.671 1.00 79.56 97 VAL A N 1
ATOM 736 C CA . VAL A 1 97 ? -10.507 -0.496 -2.884 1.00 79.56 97 VAL A CA 1
ATOM 737 C C . VAL A 1 97 ? -9.708 -1.785 -2.716 1.00 79.56 97 VAL A C 1
ATOM 739 O O . VAL A 1 97 ? -8.491 -1.791 -2.899 1.00 79.56 97 VAL A O 1
ATOM 742 N N . GLY A 1 98 ? -10.390 -2.898 -2.432 1.00 79.38 98 GLY A N 1
ATOM 743 C CA . GLY A 1 98 ? -9.764 -4.217 -2.368 1.00 79.38 98 GLY A CA 1
ATOM 744 C C . GLY A 1 98 ? -9.139 -4.621 -3.705 1.00 79.38 98 GLY A C 1
ATOM 745 O O . GLY A 1 98 ? -8.008 -5.108 -3.738 1.00 79.38 98 GLY A O 1
ATOM 746 N N . TRP A 1 99 ? -9.837 -4.362 -4.813 1.00 83.00 99 TRP A N 1
ATOM 747 C CA . TRP A 1 99 ? -9.311 -4.610 -6.158 1.00 83.00 99 TRP A CA 1
ATOM 748 C C . TRP A 1 99 ? -8.105 -3.720 -6.491 1.00 83.00 99 TRP A C 1
ATOM 750 O O . TRP A 1 99 ? -7.095 -4.216 -6.985 1.00 83.00 99 TRP A O 1
ATOM 760 N N . MET A 1 100 ? -8.161 -2.437 -6.129 1.00 85.00 100 MET A N 1
ATOM 761 C CA . MET A 1 100 ? -7.079 -1.471 -6.322 1.00 85.00 100 MET A CA 1
ATOM 762 C C . MET A 1 100 ? -5.798 -1.881 -5.587 1.00 85.00 100 MET A C 1
ATOM 764 O O . MET A 1 100 ? -4.721 -1.853 -6.175 1.00 85.00 100 MET A O 1
ATOM 768 N N . VAL A 1 101 ? -5.900 -2.323 -4.328 1.00 86.31 101 VAL A N 1
ATOM 769 C CA . VAL A 1 101 ? -4.736 -2.810 -3.565 1.00 86.31 101 VAL A CA 1
ATOM 770 C C . VAL A 1 101 ? -4.165 -4.087 -4.182 1.00 86.31 101 VAL A C 1
ATOM 772 O O . VAL A 1 101 ? -2.947 -4.226 -4.267 1.00 86.31 101 VAL A O 1
ATOM 775 N N . ARG A 1 102 ? -5.016 -5.015 -4.643 1.00 87.50 102 ARG A N 1
ATOM 776 C CA . ARG A 1 102 ? -4.564 -6.243 -5.323 1.00 87.50 102 ARG A CA 1
ATOM 777 C C . ARG A 1 102 ? -3.818 -5.932 -6.618 1.00 87.50 102 ARG A C 1
ATOM 779 O O . ARG A 1 102 ? -2.740 -6.479 -6.826 1.00 87.50 102 ARG A O 1
ATOM 786 N N . LEU A 1 103 ? -4.353 -5.037 -7.448 1.00 88.31 103 LEU A N 1
ATOM 787 C CA . LEU A 1 103 ? -3.658 -4.557 -8.643 1.00 88.31 103 LEU A CA 1
ATOM 788 C C . LEU A 1 103 ? -2.338 -3.878 -8.298 1.00 88.31 103 LEU A C 1
ATOM 790 O O . LEU A 1 103 ? -1.332 -4.141 -8.949 1.00 88.31 103 LEU A O 1
ATOM 794 N N . GLY A 1 104 ? -2.338 -3.056 -7.249 1.00 89.06 104 GLY A N 1
ATOM 795 C CA . GLY A 1 104 ? -1.130 -2.415 -6.757 1.00 89.06 104 GLY A CA 1
ATOM 796 C C . GLY A 1 104 ? -0.035 -3.434 -6.435 1.00 89.06 104 GLY A C 1
ATOM 797 O O . GLY A 1 104 ? 1.088 -3.290 -6.899 1.00 89.06 104 GLY A O 1
ATOM 798 N N . TRP A 1 105 ? -0.370 -4.526 -5.740 1.00 90.00 105 TRP A N 1
ATOM 799 C CA . TRP A 1 105 ? 0.581 -5.609 -5.457 1.00 90.00 105 TRP A CA 1
ATOM 800 C C . TRP A 1 105 ? 1.100 -6.319 -6.704 1.00 90.00 105 TRP A C 1
ATOM 802 O O . TRP A 1 105 ? 2.294 -6.598 -6.776 1.00 90.00 105 TRP A O 1
ATOM 812 N N . VAL A 1 106 ? 0.240 -6.592 -7.687 1.00 90.88 106 VAL A N 1
ATOM 813 C CA . VAL A 1 106 ? 0.664 -7.210 -8.955 1.00 90.88 106 VAL A CA 1
ATOM 814 C C . VAL A 1 106 ? 1.665 -6.312 -9.684 1.00 90.88 106 VAL A C 1
ATOM 816 O O . VAL A 1 106 ? 2.711 -6.790 -10.113 1.00 90.88 106 VAL A O 1
ATOM 819 N N . LEU A 1 107 ? 1.378 -5.013 -9.769 1.00 87.81 107 LEU A N 1
ATOM 820 C CA . LEU A 1 107 ? 2.246 -4.026 -10.414 1.00 87.81 107 LEU A CA 1
ATOM 821 C C . LEU A 1 107 ? 3.583 -3.862 -9.681 1.00 87.81 107 LEU A C 1
ATOM 823 O O . LEU A 1 107 ? 4.633 -3.854 -10.319 1.00 87.81 107 LEU A O 1
ATOM 827 N N . THR A 1 108 ? 3.560 -3.826 -8.345 1.00 88.75 108 THR A N 1
ATOM 828 C CA . THR A 1 108 ? 4.779 -3.790 -7.526 1.00 88.75 108 THR A CA 1
ATOM 829 C C . THR A 1 108 ? 5.637 -5.032 -7.753 1.00 88.75 108 THR A C 1
ATOM 831 O O . THR A 1 108 ? 6.836 -4.911 -7.984 1.00 88.75 108 THR A O 1
ATOM 834 N N . MET A 1 109 ? 5.040 -6.228 -7.732 1.00 87.94 109 MET A N 1
ATOM 835 C CA . MET A 1 109 ? 5.772 -7.482 -7.948 1.00 87.94 109 MET A CA 1
ATOM 836 C C . MET A 1 109 ? 6.327 -7.585 -9.369 1.00 87.94 109 MET A C 1
ATOM 838 O O . MET A 1 109 ? 7.432 -8.088 -9.547 1.00 87.94 109 MET A O 1
ATOM 842 N N . PHE A 1 110 ? 5.599 -7.082 -10.368 1.00 87.25 110 PHE A N 1
ATOM 843 C CA . PHE A 1 110 ? 6.093 -7.010 -11.739 1.00 87.25 110 PHE A CA 1
ATOM 844 C C . PHE A 1 110 ? 7.295 -6.067 -11.855 1.00 87.25 110 PHE A C 1
ATOM 846 O O . PHE A 1 110 ? 8.312 -6.459 -12.418 1.00 87.25 110 PHE A O 1
ATOM 853 N N . GLY A 1 111 ? 7.217 -4.866 -11.271 1.00 83.12 111 GLY A N 1
ATOM 854 C CA . GLY A 1 111 ? 8.329 -3.911 -11.265 1.00 83.12 111 GLY A CA 1
ATOM 855 C C . GLY A 1 111 ? 9.576 -4.461 -10.567 1.00 83.12 111 GLY A C 1
ATOM 856 O O . GLY A 1 111 ? 10.663 -4.437 -11.137 1.00 83.12 111 GLY A O 1
ATOM 857 N N . VAL A 1 112 ? 9.412 -5.050 -9.377 1.00 82.25 112 VAL A N 1
ATOM 858 C CA . VAL A 1 112 ? 10.515 -5.686 -8.632 1.00 82.25 112 VAL A CA 1
ATOM 859 C C . VAL A 1 112 ? 11.080 -6.891 -9.389 1.00 82.25 112 VAL A C 1
ATOM 861 O O . VAL A 1 112 ? 12.294 -7.054 -9.471 1.00 82.25 112 VAL A O 1
ATOM 864 N N . GLY A 1 113 ? 10.220 -7.731 -9.970 1.00 82.06 113 GLY A N 1
ATOM 865 C CA . GLY A 1 113 ? 10.640 -8.891 -10.757 1.00 82.06 113 GLY A CA 1
ATOM 866 C C . GLY A 1 113 ? 11.426 -8.500 -12.008 1.00 82.06 113 GLY A C 1
ATOM 867 O O . GLY A 1 113 ? 12.458 -9.101 -12.293 1.00 82.06 113 GLY A O 1
ATOM 868 N N . ALA A 1 114 ? 10.987 -7.457 -12.713 1.00 79.62 114 ALA A N 1
ATOM 869 C CA . ALA A 1 114 ? 11.689 -6.918 -13.871 1.00 79.62 114 ALA A CA 1
ATOM 870 C C . ALA A 1 114 ? 13.063 -6.341 -13.482 1.00 79.62 114 ALA A C 1
ATOM 872 O O . ALA A 1 114 ? 14.059 -6.687 -14.112 1.00 79.62 114 ALA A O 1
ATOM 873 N N . GLN A 1 115 ? 13.146 -5.565 -12.394 1.00 72.06 115 GLN A N 1
ATOM 874 C CA . GLN A 1 115 ? 14.419 -5.035 -11.882 1.00 72.06 115 GLN A CA 1
ATOM 875 C C . GLN A 1 115 ? 15.395 -6.141 -11.450 1.00 72.06 115 GLN A C 1
ATOM 877 O O . GLN A 1 115 ? 16.594 -6.058 -11.721 1.00 72.06 115 GLN A O 1
ATOM 882 N N . LEU A 1 116 ? 14.896 -7.199 -10.805 1.00 76.06 116 LEU A N 1
ATOM 883 C CA . LEU A 1 116 ? 15.718 -8.352 -10.432 1.00 76.06 116 LEU A CA 1
ATOM 884 C C . LEU A 1 116 ? 16.190 -9.142 -11.658 1.00 76.06 116 LEU A C 1
ATOM 886 O O . LEU A 1 116 ? 17.319 -9.620 -11.663 1.00 76.06 116 LEU A O 1
ATOM 890 N N . SER A 1 117 ? 15.368 -9.245 -12.708 1.00 71.19 117 SER A N 1
ATOM 891 C CA . SER A 1 117 ? 15.748 -9.931 -13.951 1.00 71.19 117 SER A CA 1
ATOM 892 C C . SER A 1 117 ? 16.843 -9.212 -14.741 1.00 71.19 117 SER A C 1
ATOM 894 O O . SER A 1 117 ? 17.576 -9.858 -15.474 1.00 71.19 117 SER A O 1
ATOM 896 N N . THR A 1 118 ? 16.984 -7.895 -14.572 1.00 66.69 118 THR A N 1
ATOM 897 C CA . THR A 1 118 ? 18.091 -7.109 -15.144 1.00 66.69 118 THR A CA 1
ATOM 898 C C . THR A 1 118 ? 19.383 -7.167 -14.322 1.00 66.69 118 THR A C 1
ATOM 900 O O . THR A 1 118 ? 20.414 -6.686 -14.781 1.00 66.69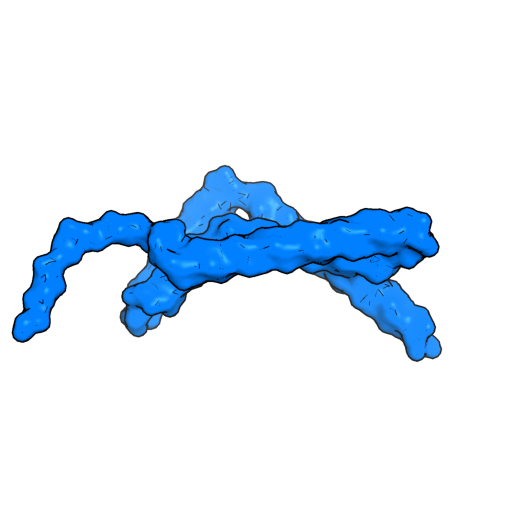 118 THR A O 1
ATOM 903 N N . LEU A 1 119 ? 19.329 -7.712 -13.102 1.00 65.00 119 LEU A N 1
ATOM 904 C CA . LEU A 1 119 ? 20.455 -7.822 -12.165 1.00 65.00 119 LEU A CA 1
ATOM 905 C C . LEU A 1 119 ? 21.130 -9.208 -12.180 1.00 65.00 119 LEU A C 1
ATOM 907 O O . LEU A 1 119 ? 22.224 -9.341 -11.630 1.00 65.00 119 LEU A O 1
ATOM 911 N N . ILE A 1 120 ? 20.474 -10.216 -12.767 1.00 55.41 120 ILE A N 1
ATOM 912 C CA . ILE A 1 120 ? 20.950 -11.602 -12.947 1.00 55.41 120 ILE A CA 1
ATOM 913 C C . ILE A 1 120 ? 21.459 -11.771 -14.376 1.00 55.41 120 ILE A C 1
ATOM 915 O O . ILE A 1 120 ? 22.528 -12.402 -14.535 1.00 55.41 120 ILE A O 1
#

pLDDT: mean 73.49, std 13.85, range [32.59, 90.88]

Solvent-accessible surface area (backbone atoms only — not comparable to full-atom values): 6199 Å² total; per-residue (Å²): 138,81,83,86,70,96,65,87,67,62,59,79,67,40,68,68,40,46,48,53,29,49,51,30,41,52,52,14,53,52,28,38,51,53,12,57,50,24,55,76,74,67,41,54,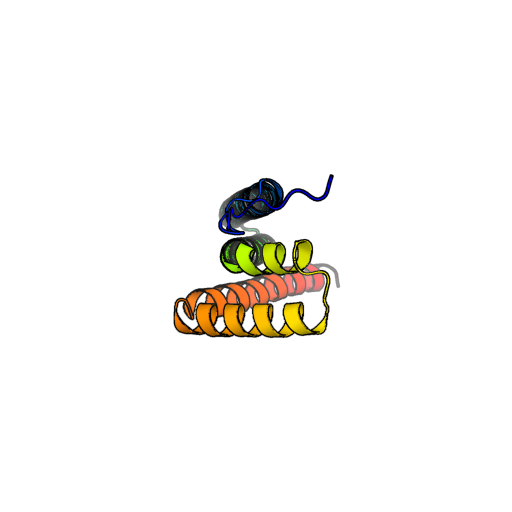39,64,11,38,19,26,40,8,48,14,35,34,31,47,33,50,39,72,47,36,62,50,58,34,42,68,74,70,43,84,52,66,69,63,32,51,54,53,43,49,55,51,51,54,52,43,50,70,76,40,50,63,46,60,51,42,29,52,51,8,50,54,30,27,51,48,11,52,49,48,56,51,63,76,73,109